Protein AF-A0A8D8ND99-F1 (afdb_monomer_lite)

InterPro domains:
  IPR031756 Beta-1,3-glucan-binding protein, N-terminal [PF15886] (14-100)
  IPR031756 Beta-1,3-glucan-binding protein, N-terminal [PS51969] (12-101)
  IPR043030 Beta-1,3-glucan-binding protein, N-terminal domain superfamily [G3DSA:2.60.40.2140] (12-101)

pLDDT: mean 91.11, std 15.11, range [35.72, 98.56]

Secondary structure (DSSP, 8-state):
-------------PPPPEEEE-SSS-EEEEEE--TTEEEEEEEEEES---SSSS---SEEEEE-S-BTTEEEEEETT----TT--EEEEEEEEETTEEEE-

Organism: Culex pipiens (NCBI:txid7175)

Structure (mmCIF, N/CA/C/O backbone):
data_AF-A0A8D8ND99-F1
#
_entry.id   AF-A0A8D8ND99-F1
#
loop_
_atom_site.group_PDB
_atom_site.id
_atom_site.type_symbol
_atom_site.label_atom_id
_atom_site.label_alt_id
_atom_site.label_comp_id
_atom_site.label_asym_id
_atom_site.label_entity_id
_atom_site.label_seq_id
_atom_site.pdbx_PDB_ins_code
_atom_site.Cartn_x
_atom_site.Cartn_y
_atom_site.Cartn_z
_atom_site.occupancy
_atom_site.B_iso_or_equiv
_atom_site.auth_seq_id
_atom_site.auth_comp_id
_atom_site.auth_asym_id
_atom_site.auth_atom_id
_atom_site.pdbx_PDB_model_num
ATOM 1 N N . LEU A 1 1 ? 0.631 2.217 -50.054 1.00 37.25 1 LEU A N 1
ATOM 2 C CA . LEU A 1 1 ? 0.549 3.372 -49.136 1.00 37.25 1 LEU A CA 1
ATOM 3 C C . LEU A 1 1 ? 0.523 2.815 -47.726 1.00 37.25 1 LEU A C 1
ATOM 5 O O . LEU A 1 1 ? -0.414 2.114 -47.374 1.00 37.25 1 LEU A O 1
ATOM 9 N N . VAL A 1 2 ? 1.630 2.989 -47.013 1.00 38.31 2 VAL A N 1
ATOM 10 C CA . VAL A 1 2 ? 1.824 2.512 -45.644 1.00 38.31 2 VAL A CA 1
ATOM 11 C C . VAL A 1 2 ? 1.187 3.520 -44.696 1.00 38.31 2 VAL A C 1
ATOM 13 O O . VAL A 1 2 ? 1.625 4.663 -44.645 1.00 38.31 2 VAL A O 1
ATOM 16 N N . ASP A 1 3 ? 0.152 3.116 -43.966 1.00 35.72 3 ASP A N 1
ATOM 17 C CA . ASP A 1 3 ? -0.311 3.869 -42.800 1.00 35.72 3 ASP A CA 1
ATOM 18 C C . ASP A 1 3 ? 0.190 3.145 -41.551 1.00 35.72 3 ASP A C 1
ATOM 20 O O . ASP A 1 3 ? -0.491 2.343 -40.914 1.00 35.72 3 ASP A O 1
ATOM 24 N N . SER A 1 4 ? 1.472 3.347 -41.271 1.00 48.12 4 SER A N 1
ATOM 25 C CA . SER A 1 4 ? 2.082 2.982 -40.002 1.00 48.12 4 SER A CA 1
ATOM 26 C C . SER A 1 4 ? 1.907 4.149 -39.040 1.00 48.12 4 SER A C 1
ATOM 28 O O . SER A 1 4 ? 2.850 4.883 -38.752 1.00 48.12 4 SER A O 1
ATOM 30 N N . THR A 1 5 ? 0.692 4.315 -38.528 1.00 47.12 5 THR A N 1
ATOM 31 C CA . THR A 1 5 ? 0.481 5.029 -37.272 1.00 47.12 5 THR A CA 1
ATOM 32 C C . THR A 1 5 ? 0.833 4.059 -36.138 1.00 47.12 5 THR A C 1
ATOM 34 O O . THR A 1 5 ? 0.096 3.095 -35.912 1.00 47.12 5 THR A O 1
ATOM 37 N N . PRO A 1 6 ? 1.950 4.233 -35.402 1.00 46.41 6 PRO A N 1
ATOM 38 C CA . PRO A 1 6 ? 2.169 3.438 -34.205 1.00 46.41 6 PRO A CA 1
ATOM 39 C C . PRO A 1 6 ? 1.026 3.752 -33.239 1.00 46.41 6 PRO A C 1
ATOM 41 O O . PRO A 1 6 ? 0.871 4.890 -32.786 1.00 46.41 6 PRO A O 1
ATOM 44 N N . ARG A 1 7 ? 0.193 2.745 -32.940 1.00 49.59 7 ARG A N 1
ATOM 45 C CA . ARG A 1 7 ? -0.755 2.796 -31.822 1.00 49.59 7 ARG A CA 1
ATOM 46 C C . ARG A 1 7 ? 0.028 3.322 -30.624 1.00 49.59 7 ARG A C 1
ATOM 48 O O . ARG A 1 7 ? 0.988 2.672 -30.216 1.00 49.59 7 ARG A O 1
ATOM 55 N N . ARG A 1 8 ? -0.340 4.5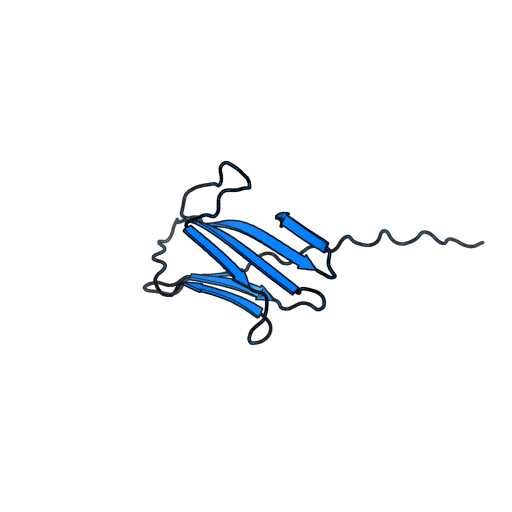05 -30.108 1.00 49.47 8 ARG A N 1
ATOM 56 C CA . ARG A 1 8 ? 0.204 5.059 -28.858 1.00 49.47 8 ARG A CA 1
ATOM 57 C C . ARG A 1 8 ? 0.368 3.898 -27.886 1.00 49.47 8 ARG A C 1
ATOM 59 O O . ARG A 1 8 ? -0.634 3.264 -27.556 1.00 49.47 8 ARG A O 1
ATOM 66 N N . SER A 1 9 ? 1.597 3.594 -27.472 1.00 55.00 9 SER A N 1
ATOM 67 C CA . SER A 1 9 ? 1.810 2.607 -26.423 1.00 55.00 9 SER A CA 1
ATOM 68 C C . SER A 1 9 ? 0.960 3.053 -25.238 1.00 55.00 9 SER A C 1
ATOM 70 O O . SER A 1 9 ? 1.115 4.159 -24.713 1.00 55.00 9 SER A O 1
ATOM 72 N N . SER A 1 10 ? -0.047 2.260 -24.878 1.00 64.00 10 SER A N 1
ATOM 73 C CA . SER A 1 10 ? -0.839 2.544 -23.694 1.00 64.00 10 SER A CA 1
ATOM 74 C C . SER A 1 10 ? 0.129 2.467 -22.522 1.00 64.00 10 SER A C 1
ATOM 76 O O . SER A 1 10 ? 0.583 1.378 -22.172 1.00 64.00 10 SER A O 1
ATOM 78 N N . ARG A 1 11 ? 0.515 3.622 -21.967 1.00 83.50 11 ARG A N 1
ATOM 79 C CA . ARG A 1 11 ? 1.363 3.686 -20.774 1.00 83.50 11 ARG A CA 1
ATOM 80 C C . ARG A 1 11 ? 0.743 2.761 -19.728 1.00 83.50 11 ARG A C 1
ATOM 82 O O . ARG A 1 11 ? -0.443 2.909 -19.432 1.00 83.50 11 ARG A O 1
ATOM 89 N N . TYR A 1 12 ? 1.534 1.814 -19.223 1.00 90.69 12 TYR A N 1
ATOM 90 C CA . TYR A 1 12 ? 1.109 0.894 -18.174 1.00 90.69 12 TYR A CA 1
ATOM 91 C C . TYR A 1 12 ? 0.440 1.670 -17.032 1.00 90.69 12 TYR A C 1
ATOM 93 O O . TYR A 1 12 ? 0.920 2.734 -16.627 1.00 90.69 12 TYR A O 1
ATOM 101 N N . ARG A 1 13 ? -0.699 1.156 -16.565 1.00 94.50 13 ARG A N 1
ATOM 102 C CA . ARG A 1 13 ? -1.481 1.727 -15.470 1.00 94.50 13 ARG A CA 1
ATOM 103 C C . ARG A 1 13 ? -1.453 0.722 -14.325 1.00 94.50 13 ARG A C 1
ATOM 105 O O . ARG A 1 13 ? -2.129 -0.295 -14.444 1.00 94.50 13 ARG A O 1
ATOM 112 N N . PRO A 1 14 ? -0.695 0.990 -13.252 1.00 95.50 14 PRO A N 1
ATOM 113 C CA . PRO A 1 14 ? -0.618 0.068 -12.133 1.00 95.50 14 PRO A CA 1
ATOM 114 C C . PRO A 1 14 ? -1.999 -0.221 -11.526 1.00 95.50 14 PRO A C 1
ATOM 116 O O . PRO A 1 14 ? -2.845 0.686 -11.483 1.00 95.50 14 PRO A O 1
ATOM 119 N N . PRO A 1 15 ? -2.235 -1.445 -11.025 1.00 96.81 15 PRO A N 1
ATOM 120 C CA . PRO A 1 15 ? -3.474 -1.777 -10.340 1.00 96.81 15 PRO A CA 1
ATOM 121 C C . PRO A 1 15 ? -3.632 -0.939 -9.068 1.00 96.81 15 PRO A C 1
ATOM 123 O O . PRO A 1 15 ? -2.677 -0.695 -8.328 1.00 96.81 15 PRO A O 1
ATOM 126 N N . LYS A 1 16 ? -4.869 -0.525 -8.784 1.00 96.69 16 LYS A N 1
ATOM 127 C CA . LYS A 1 16 ? -5.210 0.097 -7.500 1.00 96.69 16 LYS A CA 1
ATOM 128 C C . LYS A 1 16 ? -5.378 -0.982 -6.427 1.00 96.69 16 LYS A C 1
ATOM 130 O O . LYS A 1 16 ? -5.942 -2.037 -6.732 1.00 96.69 16 LYS A O 1
ATOM 135 N N . PRO A 1 17 ? -4.955 -0.725 -5.179 1.00 97.31 17 PRO A N 1
ATOM 136 C CA . PRO A 1 17 ? -5.140 -1.675 -4.098 1.00 97.31 17 PRO A CA 1
ATOM 137 C C . PRO A 1 17 ? -6.626 -1.881 -3.801 1.00 97.31 17 PRO A C 1
ATOM 139 O O . PRO A 1 17 ? -7.423 -0.940 -3.785 1.00 97.31 17 PRO A O 1
ATOM 142 N N . ARG A 1 18 ? -6.986 -3.136 -3.552 1.00 98.12 18 ARG A N 1
ATOM 143 C CA . ARG A 1 18 ? -8.269 -3.548 -2.987 1.00 98.12 18 ARG A CA 1
ATOM 144 C C . ARG A 1 18 ? -8.123 -3.717 -1.484 1.00 98.12 18 ARG A C 1
ATOM 146 O O . ARG A 1 18 ? -7.058 -4.111 -1.014 1.00 98.12 18 ARG A O 1
ATOM 153 N N . PHE A 1 19 ? -9.201 -3.440 -0.759 1.00 97.19 19 PHE A N 1
ATOM 154 C CA . PHE A 1 19 ? -9.231 -3.481 0.696 1.00 97.19 19 PHE A CA 1
ATOM 155 C C . PHE A 1 19 ? -10.277 -4.470 1.192 1.00 97.19 19 PHE A C 1
ATOM 157 O O . PHE A 1 19 ? -11.389 -4.514 0.670 1.00 97.19 19 PHE A O 1
ATOM 164 N N . GLU A 1 20 ? -9.925 -5.222 2.228 1.00 96.31 20 GLU A N 1
ATOM 165 C CA . GLU A 1 20 ? -10.851 -6.055 2.991 1.00 96.31 20 GLU A CA 1
ATOM 166 C C . GLU A 1 20 ? -10.703 -5.709 4.473 1.00 96.31 20 GLU A C 1
ATOM 168 O O . GLU A 1 20 ? -9.585 -5.613 4.989 1.00 96.31 20 GLU A O 1
ATOM 173 N N . VAL A 1 21 ? -11.832 -5.520 5.152 1.00 95.12 21 VAL A N 1
ATOM 174 C CA . VAL A 1 21 ? -11.887 -5.235 6.588 1.00 95.12 21 VAL A CA 1
ATOM 175 C C . VAL A 1 21 ? -12.565 -6.406 7.276 1.00 95.12 21 VAL A C 1
ATOM 177 O O . VAL A 1 21 ? -13.659 -6.810 6.882 1.00 95.12 21 VAL A O 1
ATOM 180 N N . TYR A 1 22 ? -11.916 -6.949 8.299 1.00 91.50 22 TYR A N 1
ATOM 181 C CA . TYR A 1 22 ? -12.440 -8.072 9.071 1.00 91.50 22 TYR A CA 1
ATOM 182 C C . TYR A 1 22 ? -13.028 -7.580 10.390 1.00 91.50 22 TYR A C 1
ATOM 184 O O . TYR A 1 22 ? -12.516 -6.646 11.004 1.00 91.50 22 TYR A O 1
ATOM 192 N N . GLN A 1 23 ? -14.097 -8.237 10.837 1.00 84.75 23 GLN A N 1
ATOM 193 C CA . GLN A 1 23 ? -14.681 -8.026 12.159 1.00 84.75 23 GLN A CA 1
ATOM 194 C C . GLN A 1 23 ? -14.149 -9.087 13.139 1.00 84.75 23 GLN A C 1
ATOM 196 O O . GLN A 1 23 ? -14.011 -10.249 12.752 1.00 84.75 23 GLN A O 1
ATOM 201 N N . PRO A 1 24 ? -13.831 -8.724 14.397 1.00 90.62 24 PRO A N 1
ATOM 202 C CA . PRO A 1 24 ? -13.964 -7.385 14.989 1.00 90.62 24 PRO A CA 1
ATOM 203 C C . PRO A 1 24 ? -12.837 -6.407 14.603 1.00 90.62 24 PRO A C 1
ATOM 205 O O . PRO A 1 24 ? -12.923 -5.221 14.899 1.0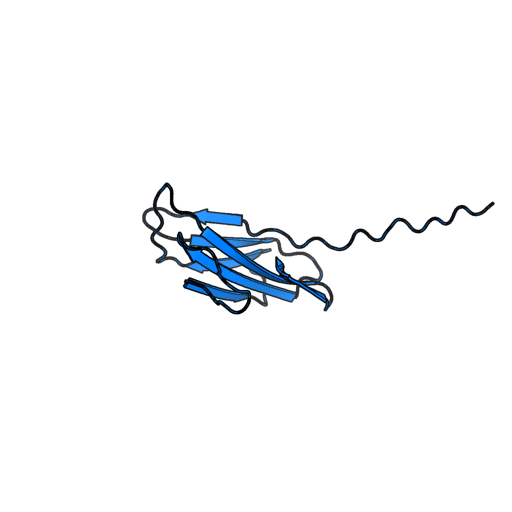0 90.62 24 PRO A O 1
ATOM 208 N N . ARG A 1 25 ? -11.756 -6.898 13.988 1.00 95.81 25 ARG A N 1
ATOM 209 C CA . ARG A 1 25 ? -10.603 -6.097 13.560 1.00 95.81 25 ARG A CA 1
ATOM 210 C C . ARG A 1 25 ? -9.843 -6.789 12.437 1.00 95.81 25 ARG A C 1
ATOM 212 O O . ARG A 1 25 ? -9.858 -8.016 12.327 1.00 95.81 25 ARG A O 1
ATOM 219 N N . GLY A 1 26 ? -9.106 -5.998 11.674 1.00 97.19 26 GLY A N 1
ATOM 220 C CA . GLY A 1 26 ? -8.200 -6.457 10.637 1.00 97.19 26 G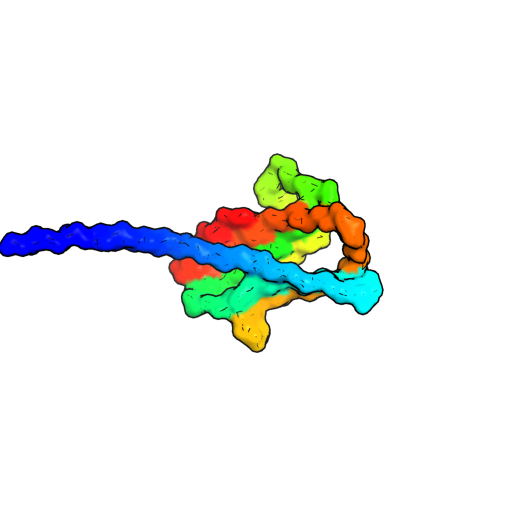LY A CA 1
ATOM 221 C C . GLY A 1 26 ? -8.347 -5.656 9.351 1.00 97.19 26 GLY A C 1
ATOM 222 O O . GLY A 1 26 ? -9.454 -5.325 8.936 1.00 97.19 26 GLY A O 1
ATOM 223 N N . LEU A 1 27 ? -7.215 -5.396 8.706 1.00 97.94 27 LEU A N 1
ATOM 224 C CA . LEU A 1 27 ? -7.114 -4.760 7.401 1.00 97.94 27 LEU A CA 1
ATOM 225 C C . LEU A 1 27 ? -6.242 -5.620 6.491 1.00 97.94 27 LEU A C 1
ATOM 227 O O . LEU A 1 27 ? -5.108 -5.959 6.839 1.00 97.94 27 LEU A O 1
ATOM 231 N N . ILE A 1 28 ? -6.754 -5.924 5.305 1.00 97.75 28 ILE A N 1
ATOM 232 C CA . ILE A 1 28 ? -5.969 -6.450 4.192 1.00 97.75 28 ILE A CA 1
ATOM 233 C C . ILE A 1 28 ? -5.994 -5.415 3.074 1.00 97.75 28 ILE A C 1
ATOM 235 O O . ILE A 1 28 ? -7.055 -4.895 2.736 1.00 97.75 28 ILE A O 1
ATOM 239 N N . ALA A 1 29 ? -4.829 -5.140 2.493 1.00 98.12 29 ALA A N 1
ATOM 240 C CA . ALA A 1 29 ? -4.700 -4.372 1.261 1.00 98.12 29 ALA A CA 1
ATOM 241 C C . ALA A 1 29 ? -3.912 -5.198 0.244 1.00 98.12 29 ALA A C 1
ATOM 243 O O . ALA A 1 29 ? -2.869 -5.763 0.585 1.00 98.12 29 ALA A O 1
ATOM 244 N N . TRP A 1 30 ? -4.395 -5.301 -0.990 1.00 98.44 30 TRP A N 1
ATOM 245 C CA . TRP A 1 30 ? -3.740 -6.138 -1.992 1.00 98.44 30 TRP A CA 1
ATOM 246 C C . TRP A 1 30 ? -3.885 -5.624 -3.419 1.00 98.44 30 TRP A C 1
ATOM 248 O O . TRP A 1 30 ? -4.880 -4.991 -3.767 1.00 98.44 30 TRP A O 1
ATOM 258 N N . ILE A 1 31 ? -2.904 -5.958 -4.256 1.00 98.50 31 ILE A N 1
ATOM 259 C CA . ILE A 1 31 ? -2.985 -5.850 -5.719 1.00 98.50 31 ILE A CA 1
ATOM 260 C C . ILE A 1 31 ? -2.808 -7.241 -6.346 1.00 98.50 31 ILE A C 1
ATOM 262 O O . ILE A 1 31 ? -2.142 -8.090 -5.735 1.00 98.50 31 ILE A O 1
ATOM 266 N N . PRO A 1 32 ? -3.421 -7.519 -7.512 1.00 98.25 32 PRO A N 1
ATOM 267 C CA . PRO A 1 32 ? -3.134 -8.746 -8.243 1.00 98.25 32 PRO A CA 1
ATOM 268 C C . PRO A 1 32 ? -1.651 -8.804 -8.621 1.00 98.25 32 PRO A C 1
ATOM 270 O O . PRO A 1 32 ? -1.006 -7.780 -8.845 1.00 98.25 32 PRO A O 1
ATOM 273 N N . GLU A 1 33 ? -1.111 -10.015 -8.669 1.00 97.25 33 GLU A N 1
ATOM 274 C CA . GLU A 1 33 ? 0.137 -10.270 -9.371 1.00 97.25 33 GLU A CA 1
ATOM 275 C C . GLU A 1 33 ? -0.086 -10.054 -10.870 1.00 97.25 33 GLU A C 1
ATOM 277 O O . GLU A 1 33 ? -1.034 -10.578 -11.454 1.00 97.25 33 GLU A O 1
ATOM 282 N N . GLU A 1 34 ? 0.802 -9.282 -11.486 1.00 97.06 34 GLU A N 1
ATOM 283 C CA . GLU A 1 34 ? 0.855 -9.093 -12.930 1.00 97.06 34 GLU A CA 1
ATOM 284 C C . GLU A 1 34 ? 2.303 -9.285 -13.378 1.00 97.06 34 GLU A C 1
ATOM 286 O O . GLU A 1 34 ? 3.242 -8.889 -12.677 1.00 97.06 34 GLU A O 1
ATOM 291 N N . ALA A 1 35 ? 2.491 -9.901 -14.547 1.00 95.94 35 ALA A N 1
ATOM 292 C CA . ALA A 1 35 ? 3.819 -10.115 -15.103 1.00 95.94 35 ALA A CA 1
ATOM 293 C C . ALA A 1 35 ? 4.566 -8.779 -15.218 1.00 95.94 35 ALA A C 1
ATOM 295 O O . ALA A 1 35 ? 4.041 -7.806 -15.754 1.00 95.94 35 ALA A O 1
ATOM 296 N N . GLY A 1 36 ? 5.795 -8.740 -14.705 1.00 96.19 36 GLY A N 1
ATOM 297 C CA . GLY A 1 36 ? 6.627 -7.540 -14.713 1.00 96.19 36 GLY A CA 1
ATOM 298 C C . GLY A 1 36 ? 6.544 -6.691 -13.448 1.00 96.19 36 GLY A C 1
ATOM 299 O O . GLY A 1 36 ? 7.455 -5.889 -13.235 1.00 96.19 36 GLY A O 1
ATOM 300 N N . ILE A 1 37 ? 5.535 -6.868 -12.582 1.00 98.12 37 ILE A N 1
ATOM 301 C CA . ILE A 1 37 ? 5.536 -6.226 -11.260 1.00 98.12 37 ILE A CA 1
ATOM 302 C C . ILE A 1 37 ? 6.572 -6.910 -10.365 1.00 98.12 37 ILE A C 1
ATOM 304 O O . ILE A 1 37 ? 6.477 -8.102 -10.087 1.00 98.12 37 ILE A O 1
ATOM 308 N N . THR A 1 38 ? 7.536 -6.140 -9.865 1.00 98.00 38 THR A N 1
ATOM 309 C CA . THR A 1 38 ? 8.594 -6.639 -8.965 1.00 98.00 38 THR A CA 1
ATOM 310 C C . THR A 1 38 ? 8.528 -6.046 -7.562 1.00 98.00 38 THR A C 1
ATOM 312 O O . THR A 1 38 ? 9.178 -6.543 -6.643 1.00 98.00 38 THR A O 1
ATOM 315 N N . LEU A 1 39 ? 7.749 -4.979 -7.379 1.00 98.31 39 LEU A N 1
ATOM 316 C CA . LEU A 1 39 ? 7.624 -4.285 -6.105 1.00 98.31 39 LEU A CA 1
ATOM 317 C C . LEU A 1 39 ? 6.244 -3.651 -5.973 1.00 98.31 39 LEU A C 1
ATOM 319 O O . LEU A 1 39 ? 5.779 -2.975 -6.889 1.00 98.31 39 LEU A O 1
ATOM 323 N N . PHE A 1 40 ? 5.652 -3.814 -4.792 1.00 98.44 40 PHE A N 1
ATOM 324 C CA . PHE A 1 40 ? 4.491 -3.074 -4.317 1.00 98.44 40 PHE A CA 1
ATOM 325 C C . PHE A 1 40 ? 4.789 -2.458 -2.945 1.00 98.44 40 PHE A C 1
ATOM 327 O O . PHE A 1 40 ? 4.876 -3.155 -1.935 1.00 98.44 40 PHE A O 1
ATOM 334 N N . GLY A 1 41 ? 4.961 -1.141 -2.913 1.00 97.94 41 GLY A N 1
ATOM 335 C CA . GLY A 1 41 ? 4.993 -0.322 -1.710 1.00 97.94 41 GLY A CA 1
ATOM 336 C C . GLY A 1 41 ? 3.595 0.190 -1.392 1.00 97.94 41 GLY A C 1
ATOM 337 O O . GLY A 1 41 ? 2.955 0.810 -2.242 1.00 97.94 41 GLY A O 1
ATOM 338 N N . PHE A 1 42 ? 3.135 -0.056 -0.171 1.00 97.88 42 PHE A N 1
ATOM 339 C CA . PHE A 1 42 ? 1.852 0.406 0.341 1.00 97.88 42 PHE A CA 1
ATOM 340 C C . PHE A 1 42 ? 2.075 1.288 1.566 1.00 97.88 42 PHE A C 1
ATOM 342 O O . PHE A 1 42 ? 2.622 0.820 2.566 1.00 97.88 42 PHE A O 1
ATOM 349 N N . HIS A 1 43 ? 1.636 2.543 1.477 1.00 98.06 43 HIS A N 1
ATOM 350 C CA . HIS A 1 43 ? 1.684 3.529 2.55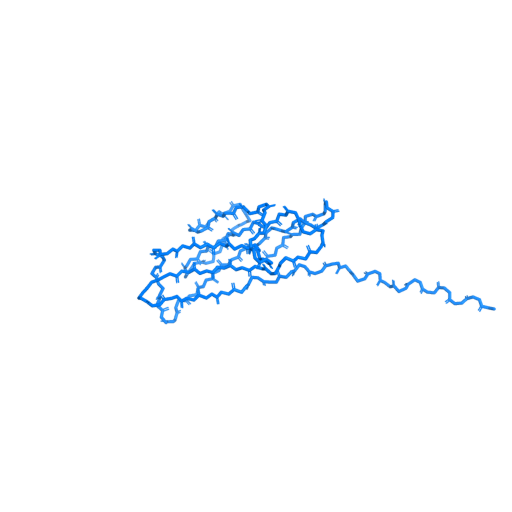3 1.00 98.06 43 HIS A CA 1
ATOM 351 C C . HIS A 1 43 ? 0.275 4.047 2.811 1.00 98.06 43 HIS A C 1
ATOM 353 O O . HIS A 1 43 ? -0.399 4.448 1.865 1.00 98.06 43 HIS A O 1
ATOM 359 N N . ALA A 1 44 ? -0.192 4.061 4.057 1.00 97.94 44 ALA A N 1
ATOM 360 C CA . ALA A 1 44 ? -1.547 4.499 4.363 1.00 97.94 44 ALA A CA 1
ATOM 361 C C . ALA A 1 44 ? -1.712 5.127 5.751 1.00 97.94 44 ALA A C 1
ATOM 363 O O . ALA A 1 44 ? -1.029 4.777 6.714 1.00 97.94 44 ALA A O 1
ATOM 364 N N . LYS A 1 45 ? -2.674 6.046 5.847 1.00 97.75 45 LYS A N 1
ATOM 365 C CA . LYS A 1 45 ? -3.130 6.745 7.051 1.00 97.75 45 LYS A CA 1
ATOM 366 C C . LYS A 1 45 ? -4.631 6.518 7.248 1.00 97.75 45 LYS A C 1
ATOM 368 O O . LYS A 1 45 ? -5.387 6.404 6.286 1.00 97.75 45 LYS A O 1
ATOM 373 N N . LEU A 1 46 ? -5.056 6.490 8.509 1.00 97.31 46 LEU A N 1
ATOM 374 C CA . LEU A 1 46 ? -6.464 6.431 8.897 1.00 97.31 46 LEU A CA 1
ATOM 375 C C . LEU A 1 46 ? -6.957 7.839 9.233 1.00 97.31 46 LEU A C 1
ATOM 377 O O . LEU A 1 46 ? -6.350 8.507 10.068 1.00 97.31 46 LEU A O 1
ATOM 381 N N . ASN A 1 47 ? -8.037 8.279 8.593 1.00 97.69 47 ASN A N 1
ATOM 382 C CA . ASN A 1 47 ? -8.732 9.555 8.812 1.00 97.69 47 ASN A CA 1
ATOM 383 C C . ASN A 1 47 ? -7.888 10.827 8.630 1.00 97.69 47 ASN A C 1
ATOM 385 O O . ASN A 1 47 ? -8.372 11.922 8.891 1.00 97.69 47 ASN A O 1
ATOM 389 N N . HIS A 1 48 ? -6.662 10.703 8.123 1.00 97.06 48 HIS A N 1
ATOM 390 C CA . HIS A 1 48 ? -5.752 11.820 7.894 1.00 97.06 48 HIS A CA 1
ATOM 391 C C . HIS A 1 48 ? -5.161 11.720 6.496 1.00 97.06 48 HIS A C 1
ATOM 393 O O . HIS A 1 48 ? -4.664 10.663 6.102 1.00 97.06 48 HIS A O 1
ATOM 399 N N . ARG A 1 49 ? -5.197 12.828 5.755 1.00 96.81 49 ARG A N 1
ATOM 400 C CA . ARG A 1 49 ? -4.501 12.941 4.472 1.00 96.81 49 ARG A CA 1
ATOM 401 C C . ARG A 1 49 ? -2.986 12.951 4.699 1.00 96.81 49 ARG A C 1
ATOM 403 O O . ARG A 1 49 ? -2.495 13.167 5.808 1.00 96.81 49 ARG A O 1
ATOM 410 N N . PHE A 1 50 ? -2.258 12.662 3.632 1.00 95.75 50 PHE A N 1
ATOM 411 C CA . PHE A 1 50 ? -0.833 12.954 3.569 1.00 95.75 50 PHE A CA 1
ATOM 412 C C . PHE A 1 50 ? -0.651 14.428 3.214 1.00 95.75 50 PHE A C 1
ATOM 414 O O . PHE A 1 50 ? -1.385 14.928 2.360 1.00 95.75 50 PHE A O 1
ATOM 421 N N . GLU A 1 51 ? 0.297 15.096 3.859 1.00 94.44 51 GLU A N 1
ATOM 422 C CA . GLU A 1 51 ? 0.623 16.501 3.597 1.00 94.44 51 GLU A CA 1
ATOM 423 C C . GLU A 1 51 ? 1.705 16.632 2.519 1.00 94.44 51 GLU A C 1
ATOM 425 O O . GLU A 1 51 ? 1.629 17.515 1.668 1.00 94.44 51 GLU A O 1
ATOM 430 N N . ASP A 1 52 ? 2.653 15.694 2.488 1.00 92.25 52 ASP A N 1
ATOM 431 C CA . ASP A 1 52 ? 3.719 15.617 1.487 1.00 92.25 52 ASP A CA 1
ATOM 432 C C . ASP A 1 52 ? 3.950 14.174 1.012 1.00 92.25 52 ASP A C 1
ATOM 434 O O . ASP A 1 52 ? 3.294 13.237 1.473 1.00 92.25 52 ASP A O 1
ATOM 438 N N . GLU A 1 53 ? 4.859 13.972 0.056 1.00 84.88 53 GLU A N 1
ATOM 439 C CA . GLU A 1 53 ? 5.166 12.665 -0.535 1.00 84.88 53 GLU A CA 1
ATOM 440 C C . GLU A 1 53 ? 6.036 11.752 0.349 1.00 84.88 53 GLU A C 1
ATOM 442 O O . GLU A 1 53 ? 5.894 10.531 0.244 1.00 84.88 53 GLU A O 1
ATOM 447 N N . TYR A 1 54 ? 6.842 12.314 1.254 1.00 87.56 54 TYR A N 1
ATOM 448 C CA . TYR A 1 54 ? 7.808 11.616 2.116 1.00 87.56 54 TYR A CA 1
ATOM 449 C C . TYR A 1 54 ? 7.165 10.980 3.346 1.00 87.56 54 TYR A C 1
ATOM 451 O O . TYR A 1 54 ? 7.714 10.047 3.933 1.00 87.56 54 TYR A O 1
ATOM 459 N N . GLU A 1 55 ? 5.982 11.452 3.723 1.00 92.56 55 GLU A N 1
ATOM 460 C CA . GLU A 1 55 ? 5.215 10.860 4.801 1.00 92.56 55 GLU A CA 1
ATOM 461 C C . GLU A 1 55 ? 4.914 9.368 4.573 1.00 92.56 55 GLU A C 1
ATOM 463 O O . GLU A 1 55 ? 4.297 8.967 3.578 1.00 92.56 55 GLU A O 1
ATOM 468 N N . ILE A 1 56 ? 5.290 8.561 5.568 1.00 88.69 56 ILE A N 1
ATOM 469 C CA . ILE A 1 56 ? 5.239 7.095 5.539 1.00 88.69 56 ILE A CA 1
ATOM 470 C C . ILE A 1 56 ? 3.845 6.554 5.904 1.00 88.69 56 ILE A C 1
ATOM 472 O O . ILE A 1 56 ? 3.421 5.537 5.355 1.00 88.69 56 ILE A O 1
ATOM 476 N N . GLY A 1 57 ? 3.114 7.248 6.785 1.00 93.56 57 GLY A N 1
ATOM 477 C CA . GLY A 1 57 ? 1.792 6.843 7.272 1.00 93.56 57 GLY A CA 1
ATOM 478 C C . GLY A 1 57 ? 1.815 5.810 8.409 1.00 93.56 57 GLY A C 1
ATOM 479 O O . GLY A 1 57 ? 2.869 5.370 8.859 1.00 93.56 57 GLY A O 1
ATOM 480 N N . ARG A 1 58 ? 0.621 5.429 8.888 1.00 95.69 58 ARG A N 1
ATOM 481 C CA . ARG A 1 58 ? 0.417 4.416 9.946 1.00 95.69 58 ARG A CA 1
ATOM 482 C C . ARG A 1 58 ? 0.813 3.020 9.472 1.00 95.69 58 ARG A C 1
ATOM 484 O O . ARG A 1 58 ? 1.383 2.242 10.232 1.00 95.69 58 ARG A O 1
ATOM 491 N N . TRP A 1 59 ? 0.460 2.692 8.236 1.00 97.75 59 TRP A N 1
ATOM 492 C CA . TRP A 1 59 ? 0.805 1.429 7.601 1.00 97.75 59 TRP A CA 1
ATOM 493 C C . TRP A 1 59 ? 1.808 1.708 6.500 1.00 97.75 59 TRP A C 1
ATOM 495 O O . TRP A 1 59 ? 1.520 2.505 5.617 1.00 97.75 59 TRP A O 1
ATOM 505 N N . ALA A 1 60 ? 2.957 1.045 6.547 1.00 96.75 60 ALA A N 1
ATOM 506 C CA . ALA A 1 60 ? 3.986 1.176 5.532 1.00 96.75 60 ALA A CA 1
ATOM 507 C C . ALA A 1 60 ? 4.687 -0.155 5.327 1.00 96.75 60 ALA A C 1
ATOM 509 O O . ALA A 1 60 ? 5.263 -0.720 6.261 1.00 96.75 60 ALA A O 1
ATOM 510 N N . LYS A 1 61 ? 4.610 -0.685 4.109 1.00 97.69 61 LYS A N 1
ATOM 511 C CA . LYS A 1 61 ? 5.274 -1.940 3.780 1.00 97.69 61 LYS A CA 1
ATOM 512 C C . LYS A 1 61 ? 5.613 -2.033 2.305 1.00 97.69 61 LYS A C 1
ATOM 514 O O . LYS A 1 61 ? 4.777 -1.755 1.452 1.00 97.69 61 LYS A O 1
ATOM 519 N N . THR A 1 62 ? 6.815 -2.526 2.039 1.00 98.00 62 THR A N 1
ATOM 520 C CA . THR A 1 62 ? 7.254 -2.939 0.708 1.00 98.00 62 THR A CA 1
ATOM 521 C C . THR A 1 62 ? 7.134 -4.451 0.586 1.00 98.00 62 THR A C 1
ATOM 523 O O . THR A 1 62 ? 7.560 -5.197 1.470 1.00 98.00 62 THR A O 1
ATOM 526 N N . LEU A 1 63 ? 6.539 -4.901 -0.511 1.00 98.31 63 LEU A N 1
ATOM 527 C CA . LEU A 1 63 ? 6.305 -6.298 -0.842 1.00 98.31 63 LEU A CA 1
ATOM 528 C C . LEU A 1 63 ? 6.976 -6.580 -2.189 1.00 98.31 63 LEU A C 1
ATOM 530 O O . LEU A 1 63 ? 6.639 -5.954 -3.190 1.00 98.31 63 LEU A O 1
ATOM 534 N N . THR A 1 64 ? 7.934 -7.502 -2.212 1.00 98.06 64 THR A N 1
ATOM 535 C CA . THR A 1 64 ? 8.718 -7.858 -3.413 1.00 98.06 64 THR A CA 1
ATOM 536 C C . THR A 1 64 ? 8.391 -9.247 -3.952 1.00 98.06 64 THR A C 1
ATOM 538 O O . THR A 1 64 ? 8.910 -9.650 -4.985 1.00 98.06 64 THR A O 1
ATOM 541 N N . GLN A 1 65 ? 7.528 -9.988 -3.256 1.00 96.44 65 GLN A N 1
ATOM 542 C CA . GLN A 1 65 ? 7.100 -11.323 -3.651 1.00 96.44 65 GLN A CA 1
ATOM 543 C C . GLN A 1 65 ? 5.585 -11.450 -3.477 1.00 96.44 65 GLN A C 1
ATOM 545 O O . GLN A 1 65 ? 5.078 -11.174 -2.379 1.00 96.44 65 GLN A O 1
ATOM 550 N N . PRO A 1 66 ? 4.857 -11.870 -4.522 1.00 96.44 66 PRO A N 1
ATOM 551 C CA . PRO A 1 66 ? 3.450 -12.192 -4.397 1.00 96.44 66 PRO A CA 1
ATOM 552 C C . PRO A 1 66 ? 3.263 -13.512 -3.637 1.00 96.44 66 PRO A C 1
ATOM 554 O O . PRO A 1 66 ? 4.154 -14.357 -3.547 1.00 96.44 66 PRO A O 1
ATOM 557 N N . ARG A 1 67 ? 2.076 -13.691 -3.063 1.00 95.62 67 ARG A N 1
ATOM 558 C CA . ARG A 1 67 ? 1.615 -14.927 -2.428 1.00 95.62 67 ARG A CA 1
ATOM 559 C C . ARG A 1 67 ? 0.231 -15.238 -2.971 1.00 95.62 67 ARG A C 1
ATOM 561 O O . ARG A 1 67 ? -0.660 -14.398 -2.870 1.00 95.62 67 ARG A O 1
ATOM 568 N N . ASN A 1 68 ? 0.055 -16.432 -3.533 1.00 95.94 68 ASN A N 1
ATOM 569 C CA . ASN A 1 68 ? -1.211 -16.877 -4.125 1.00 95.94 68 ASN A CA 1
ATOM 570 C C . ASN A 1 68 ? -1.779 -15.865 -5.146 1.00 95.94 68 ASN A C 1
ATOM 572 O O . ASN A 1 68 ? -2.949 -15.489 -5.068 1.00 95.94 68 ASN A O 1
ATOM 576 N N . GLY A 1 69 ? -0.935 -15.379 -6.065 1.00 97.56 69 GLY A N 1
ATOM 577 C CA . GLY A 1 69 ? -1.345 -14.455 -7.129 1.00 97.56 69 GLY A CA 1
ATOM 578 C C . GLY A 1 69 ? -1.580 -13.008 -6.685 1.00 97.56 69 GLY A C 1
ATOM 579 O O . GLY A 1 69 ? -2.271 -12.266 -7.384 1.00 97.56 69 GLY A O 1
ATOM 580 N N . ARG A 1 70 ? -1.098 -12.598 -5.501 1.00 98.25 70 ARG A N 1
ATOM 581 C CA . ARG A 1 70 ? -1.315 -11.245 -4.955 1.00 98.25 70 ARG A CA 1
ATOM 582 C C . ARG A 1 70 ? -0.108 -10.723 -4.196 1.00 98.25 70 ARG A C 1
ATOM 584 O O . ARG A 1 70 ? 0.476 -11.441 -3.387 1.00 98.25 70 ARG A O 1
ATOM 591 N N . PHE A 1 71 ? 0.187 -9.435 -4.331 1.00 98.56 71 PHE A N 1
ATOM 592 C CA . PHE A 1 71 ? 0.978 -8.736 -3.320 1.00 98.56 71 PHE A CA 1
ATOM 593 C C . PHE A 1 71 ? 0.031 -8.310 -2.202 1.00 98.56 71 PHE A C 1
ATOM 595 O O . PHE A 1 71 ? -0.903 -7.547 -2.442 1.00 98.56 71 PHE A O 1
ATOM 602 N N . VAL A 1 72 ? 0.244 -8.830 -0.992 1.00 98.19 72 VAL A N 1
ATOM 603 C CA . VAL A 1 72 ? -0.707 -8.687 0.115 1.00 98.19 72 VAL A CA 1
ATOM 604 C C . VAL A 1 72 ? -0.062 -8.073 1.356 1.00 98.19 72 VAL A C 1
ATOM 606 O O . VAL A 1 72 ? 0.897 -8.598 1.926 1.00 98.19 72 VAL A O 1
ATOM 609 N N . PHE A 1 73 ? -0.624 -6.952 1.794 1.00 98.12 73 PHE A N 1
ATOM 610 C CA . PHE A 1 73 ? -0.411 -6.372 3.110 1.00 98.12 73 PHE A CA 1
ATOM 611 C C . PHE A 1 73 ? -1.512 -6.864 4.055 1.00 98.12 73 PHE A C 1
ATOM 613 O O . PHE A 1 73 ? -2.684 -6.891 3.685 1.00 98.12 73 PHE A O 1
ATOM 620 N N . VAL A 1 74 ? -1.137 -7.232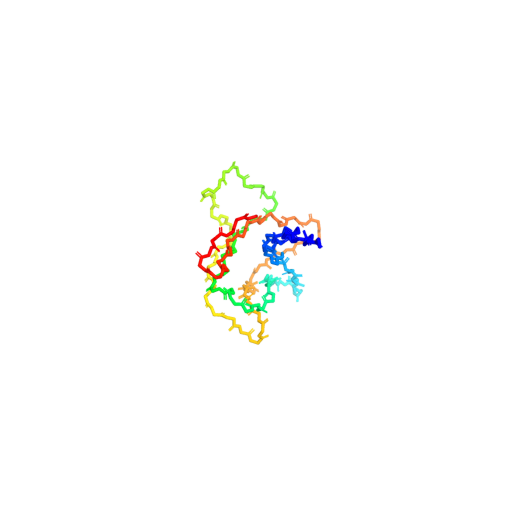 5.282 1.00 97.50 74 VAL A N 1
ATOM 621 C CA . VAL A 1 74 ? -2.074 -7.677 6.321 1.00 97.50 74 VAL A CA 1
ATOM 622 C C . VAL A 1 74 ? -1.699 -7.027 7.647 1.00 97.50 74 VAL A C 1
ATOM 624 O O . VAL A 1 74 ? -0.577 -7.206 8.124 1.00 97.50 74 VAL A O 1
ATOM 627 N N . ASP A 1 75 ? -2.664 -6.360 8.272 1.00 98.00 75 ASP A N 1
ATOM 628 C CA . ASP A 1 75 ? -2.628 -5.964 9.678 1.00 98.00 75 ASP A CA 1
ATOM 629 C C . ASP A 1 75 ? -3.842 -6.559 10.399 1.00 98.00 75 ASP A C 1
ATOM 631 O O . ASP A 1 75 ? -4.962 -6.071 10.283 1.00 98.00 75 ASP A O 1
ATOM 635 N N . ARG A 1 76 ? -3.624 -7.625 11.176 1.00 97.38 76 ARG A N 1
ATOM 636 C CA . ARG A 1 76 ? -4.688 -8.315 11.932 1.00 97.38 76 ARG A CA 1
ATOM 637 C C . ARG A 1 76 ? -5.164 -7.541 13.165 1.00 97.38 76 ARG A C 1
ATOM 639 O O . ARG A 1 76 ? -6.118 -7.965 13.811 1.00 97.38 76 ARG A O 1
ATOM 646 N N . LYS A 1 77 ? -4.470 -6.466 13.540 1.00 97.19 77 LYS A N 1
ATOM 647 C CA . LYS A 1 77 ? -4.779 -5.646 14.717 1.00 97.19 77 LYS A CA 1
ATOM 648 C C . LYS A 1 77 ? -5.388 -4.295 14.341 1.00 97.19 77 LYS A C 1
ATOM 650 O O . LYS A 1 77 ? -5.733 -3.537 15.239 1.00 97.19 77 LYS A O 1
ATOM 655 N N . ALA A 1 78 ? -5.532 -3.993 13.050 1.00 97.25 78 ALA A N 1
ATOM 656 C CA . ALA A 1 78 ? -6.153 -2.760 12.591 1.00 97.25 78 ALA A CA 1
ATOM 657 C C . ALA A 1 78 ? -7.615 -2.678 13.050 1.00 97.25 78 ALA A C 1
ATOM 659 O O . ALA A 1 78 ? -8.465 -3.443 12.601 1.00 97.25 78 ALA A O 1
ATOM 660 N N . GLU A 1 79 ? -7.901 -1.731 13.933 1.00 95.94 79 GLU A N 1
ATOM 661 C CA . GLU A 1 79 ? -9.258 -1.398 14.355 1.00 95.94 79 GLU A CA 1
ATOM 662 C C . GLU A 1 79 ? -9.795 -0.294 13.445 1.00 95.94 79 GLU A C 1
ATOM 664 O O . GLU A 1 79 ? -9.223 0.796 13.378 1.00 95.94 79 GLU A O 1
ATOM 669 N N . LEU A 1 80 ? -10.859 -0.621 12.712 1.00 95.06 80 LEU A N 1
ATOM 670 C CA . LEU A 1 80 ? -11.518 0.236 11.733 1.00 95.06 80 LEU A CA 1
ATOM 671 C C . LEU A 1 80 ? -13.010 0.271 12.049 1.00 95.06 80 LEU A C 1
ATOM 673 O O . LEU A 1 80 ? -13.614 -0.763 12.342 1.00 95.06 80 LEU A O 1
ATOM 677 N N . LYS A 1 81 ? -13.604 1.456 11.974 1.00 94.50 81 LYS A N 1
ATOM 678 C CA . LYS A 1 81 ? -15.032 1.682 12.195 1.00 94.50 81 LYS A CA 1
ATOM 679 C C . LYS A 1 81 ? -15.708 2.078 10.891 1.00 94.50 81 LYS A C 1
ATOM 681 O O . LYS A 1 81 ? -15.091 2.640 9.990 1.00 94.50 81 LYS A O 1
ATOM 686 N N . VAL A 1 82 ? -17.007 1.803 10.792 1.00 92.88 82 VAL A N 1
ATOM 687 C CA . VAL A 1 82 ? -17.815 2.333 9.687 1.00 92.88 82 VAL A CA 1
ATOM 688 C C . VAL A 1 82 ? -17.723 3.861 9.707 1.00 92.88 82 VAL A C 1
ATOM 690 O O . VAL A 1 82 ? -17.902 4.475 10.755 1.00 92.88 82 VAL A O 1
ATOM 693 N N . GLY A 1 83 ? -17.421 4.454 8.552 1.00 94.56 83 GLY A N 1
ATOM 694 C CA . GLY A 1 83 ? -17.177 5.892 8.405 1.00 94.56 83 GLY A CA 1
ATOM 695 C C . GLY A 1 83 ? -15.696 6.280 8.395 1.00 94.56 83 GLY A C 1
ATOM 696 O O . GLY A 1 83 ? -15.368 7.367 7.922 1.00 94.56 83 GLY A O 1
ATOM 697 N N . ASP A 1 84 ? -14.795 5.394 8.827 1.00 96.75 84 ASP A N 1
ATOM 698 C CA . ASP A 1 84 ? -13.362 5.637 8.696 1.00 96.75 84 ASP A CA 1
ATOM 699 C C . ASP A 1 84 ? -12.929 5.694 7.222 1.00 96.75 84 ASP A C 1
ATOM 701 O O . ASP A 1 84 ? -13.401 4.942 6.367 1.00 96.75 84 ASP A O 1
ATOM 705 N N . THR A 1 85 ? -11.970 6.570 6.932 1.00 97.50 85 THR A N 1
ATOM 706 C CA . THR A 1 85 ? -11.371 6.753 5.610 1.00 97.50 85 THR A CA 1
ATOM 707 C C . THR A 1 85 ? -9.899 6.363 5.632 1.00 97.50 85 THR A C 1
ATOM 709 O O . THR A 1 85 ? -9.115 6.884 6.425 1.00 97.50 85 THR A O 1
ATOM 712 N N . ILE A 1 86 ? -9.498 5.486 4.711 1.00 97.12 86 ILE A N 1
ATOM 713 C CA . ILE A 1 86 ? -8.091 5.148 4.483 1.00 97.12 86 ILE A CA 1
ATOM 714 C C . ILE A 1 86 ? -7.557 6.023 3.349 1.00 97.12 86 ILE A C 1
ATOM 716 O O . ILE A 1 86 ? -7.974 5.894 2.198 1.00 97.12 86 ILE A O 1
ATOM 720 N N . TYR A 1 87 ? -6.598 6.884 3.671 1.00 97.75 87 TYR A N 1
ATOM 721 C CA . TYR A 1 87 ? -5.803 7.611 2.687 1.00 97.75 87 TYR A CA 1
ATOM 722 C C . TYR A 1 87 ? -4.547 6.801 2.404 1.00 97.75 87 TYR A C 1
ATOM 724 O O . TYR A 1 87 ? -3.875 6.385 3.345 1.00 97.75 87 TYR A O 1
ATOM 732 N N . TYR A 1 88 ? -4.218 6.561 1.137 1.00 97.62 88 TYR A N 1
ATOM 733 C CA . TYR A 1 88 ? -3.080 5.723 0.768 1.00 97.62 88 TYR A CA 1
ATOM 734 C C . TYR A 1 88 ? -2.262 6.320 -0.375 1.00 97.62 88 TYR A C 1
ATOM 736 O O . TYR A 1 88 ? -2.766 7.129 -1.150 1.00 97.62 88 TYR A O 1
ATOM 744 N N . LYS A 1 89 ? -1.008 5.878 -0.463 1.00 96.94 89 LYS A N 1
ATOM 745 C CA . LYS A 1 89 ? -0.102 6.038 -1.599 1.00 96.94 89 LYS A CA 1
ATOM 746 C C . LYS A 1 89 ? 0.445 4.672 -1.983 1.00 96.94 89 LYS A C 1
ATOM 748 O O . LYS A 1 89 ? 0.618 3.797 -1.125 1.00 96.94 89 LYS A O 1
ATOM 753 N N . THR A 1 90 ? 0.761 4.498 -3.257 1.00 96.94 90 THR A N 1
ATOM 754 C CA . THR A 1 90 ? 1.388 3.273 -3.758 1.00 96.94 90 THR A CA 1
ATOM 755 C C . THR A 1 90 ? 2.663 3.559 -4.530 1.00 96.94 90 THR A C 1
ATOM 757 O O . THR A 1 90 ? 2.780 4.573 -5.215 1.00 96.94 90 THR A O 1
ATOM 760 N N . VAL A 1 91 ? 3.616 2.636 -4.432 1.00 96.81 91 VAL A N 1
ATOM 761 C CA . VAL A 1 91 ? 4.816 2.601 -5.269 1.00 96.81 91 VAL A CA 1
ATOM 762 C C . VAL A 1 91 ? 4.842 1.249 -5.959 1.00 96.81 91 VAL A C 1
ATOM 764 O O . VAL A 1 91 ? 4.899 0.226 -5.287 1.00 96.81 91 VAL A O 1
ATOM 767 N N . ILE A 1 92 ? 4.771 1.219 -7.285 1.00 98.06 92 ILE A N 1
ATOM 768 C CA . ILE A 1 92 ? 4.775 -0.031 -8.051 1.00 98.06 92 ILE A CA 1
ATOM 769 C C . ILE A 1 92 ? 5.916 0.006 -9.053 1.00 98.06 92 ILE A C 1
ATOM 771 O O . ILE A 1 92 ? 5.985 0.923 -9.869 1.00 98.06 92 ILE A O 1
ATOM 775 N N . THR A 1 93 ? 6.791 -0.996 -9.017 1.00 98.25 93 THR A N 1
ATOM 776 C CA . THR A 1 93 ? 7.815 -1.180 -10.054 1.00 98.25 93 THR A CA 1
ATOM 777 C C . THR A 1 93 ? 7.324 -2.216 -11.049 1.00 98.25 93 THR A C 1
ATOM 779 O O . THR A 1 93 ? 7.084 -3.357 -10.664 1.00 98.25 93 THR A O 1
ATOM 782 N N . HIS A 1 94 ? 7.194 -1.823 -12.316 1.00 97.75 94 HIS A N 1
ATOM 783 C CA . HIS A 1 94 ? 6.808 -2.694 -13.423 1.00 97.75 94 HIS A CA 1
ATOM 784 C C . HIS A 1 94 ? 7.852 -2.611 -14.542 1.00 97.75 94 HIS A C 1
ATOM 786 O O . HIS A 1 94 ? 8.119 -1.526 -15.059 1.00 97.75 94 HIS A O 1
ATOM 792 N N . ASN A 1 95 ? 8.460 -3.746 -14.898 1.00 96.69 95 ASN A N 1
ATOM 793 C CA . ASN A 1 95 ? 9.534 -3.847 -15.898 1.00 96.69 95 ASN A CA 1
ATOM 794 C C . ASN A 1 95 ? 10.659 -2.812 -15.685 1.00 96.69 95 ASN A C 1
ATOM 796 O O . ASN A 1 95 ? 11.118 -2.166 -16.623 1.00 96.69 95 ASN A O 1
ATOM 800 N N . GLY A 1 96 ? 11.066 -2.620 -14.425 1.00 95.81 96 GLY A N 1
ATOM 801 C CA . GLY A 1 96 ? 12.123 -1.677 -14.035 1.00 95.81 96 GLY A CA 1
ATOM 802 C C . GLY A 1 96 ? 11.696 -0.206 -13.947 1.00 95.81 96 GLY A C 1
ATOM 803 O O . GLY A 1 96 ? 12.492 0.621 -13.513 1.00 95.81 96 GLY A O 1
ATOM 804 N N . VAL A 1 97 ? 10.452 0.135 -14.299 1.00 96.75 97 VAL A N 1
ATOM 805 C CA . VAL A 1 97 ? 9.919 1.503 -14.202 1.00 96.75 97 VAL A CA 1
ATOM 806 C C . VAL A 1 97 ? 9.063 1.649 -12.948 1.00 96.75 97 VAL A C 1
ATOM 808 O O . VAL A 1 97 ? 8.154 0.853 -12.714 1.00 96.75 97 VAL A O 1
ATOM 811 N N . THR A 1 98 ? 9.327 2.691 -12.158 1.00 96.81 98 THR A N 1
ATOM 812 C CA . THR A 1 98 ? 8.582 2.985 -10.927 1.00 96.81 98 THR A CA 1
ATOM 813 C C . THR A 1 98 ? 7.429 3.949 -11.181 1.00 96.81 98 THR A C 1
ATOM 815 O O . THR A 1 98 ? 7.618 5.056 -11.685 1.00 96.81 98 THR A O 1
ATOM 818 N N . TYR A 1 99 ? 6.244 3.556 -10.734 1.00 96.06 99 TYR A N 1
ATOM 819 C CA . TYR A 1 99 ? 5.013 4.329 -10.769 1.00 96.06 99 TYR A CA 1
ATOM 820 C C . TYR A 1 99 ? 4.603 4.697 -9.343 1.00 96.06 99 TYR A C 1
ATOM 822 O O . TYR A 1 99 ? 4.699 3.871 -8.435 1.00 96.06 99 TYR A O 1
ATOM 830 N N . ARG A 1 100 ? 4.144 5.936 -9.154 1.00 93.88 100 ARG A N 1
ATOM 831 C CA . ARG A 1 100 ? 3.625 6.449 -7.881 1.00 93.88 100 ARG A CA 1
ATOM 832 C C . ARG A 1 100 ? 2.189 6.911 -8.084 1.00 93.88 100 ARG A C 1
ATOM 834 O O . ARG A 1 100 ? 1.894 7.511 -9.119 1.00 93.88 100 ARG A O 1
ATOM 841 N N . GLY A 1 101 ? 1.323 6.617 -7.125 1.00 88.25 101 GLY A N 1
ATOM 842 C CA . GLY A 1 101 ? -0.091 6.991 -7.152 1.00 88.25 101 GLY A CA 1
ATOM 843 C C . GLY A 1 101 ? -0.688 7.092 -5.769 1.00 88.25 101 GLY A C 1
ATOM 844 O O . GLY A 1 101 ? 0.027 6.749 -4.798 1.00 88.25 101 GLY A O 1
#

Foldseek 3Di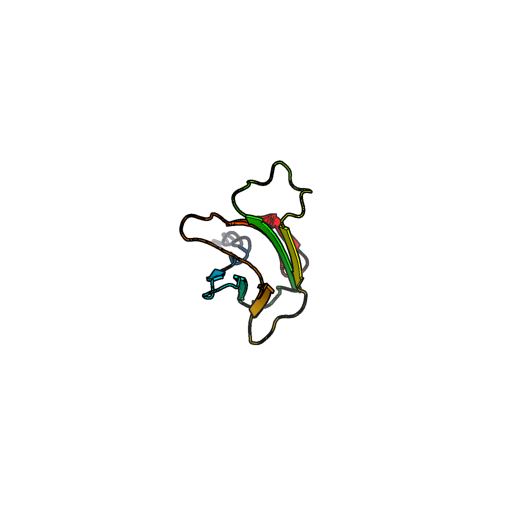:
DDPPPPDPPPPDDADDWDWDADPPGKIKTKDFDDPQWQKKWKAKEKPDEDPDDPDRYPDTDMFRDADPRIRMDMDRHHGDDPVIDIHMKIWIGGNNDIDID

Sequence (101 aa):
LVDSTPRRSSRYRPPKPRFEVYQPRGLIAWIPEEAGITLFGFHAKLNHRFEDEYEIGRWAKTLTQPRNGRFVFVDRKAELKVGDTIYYKTVITHNGVTYRG

Radius of gyration: 16.76 Å; chains: 1; bounding box: 30×33×64 Å